Protein AF-M0AUI6-F1 (afdb_monomer_lite)

Secondary structure (DSSP, 8-state):
---SS---HHHHHHHHTS-STTGGGHHHHHHHHHHHHHHH-S-----SHHHHHHHHHHHHHHHHHHHHH-

Structure (mmCIF, N/CA/C/O backbone):
data_AF-M0AUI6-F1
#
_entry.id   AF-M0AUI6-F1
#
loop_
_atom_site.group_PDB
_atom_site.id
_atom_site.type_symbol
_atom_site.label_atom_id
_atom_site.label_alt_id
_atom_site.label_comp_id
_atom_site.label_asym_id
_atom_site.label_entity_id
_atom_site.label_seq_id
_atom_site.pdbx_PDB_ins_code
_atom_site.Cartn_x
_atom_site.Cartn_y
_atom_site.Cartn_z
_atom_site.occupancy
_atom_site.B_iso_or_equiv
_atom_site.auth_seq_id
_atom_site.auth_comp_id
_atom_site.auth_asym_id
_atom_site.auth_atom_id
_atom_site.pdbx_PDB_model_num
ATOM 1 N N . MET A 1 1 ? 6.264 0.978 -16.847 1.00 67.94 1 MET A N 1
ATOM 2 C CA . MET A 1 1 ? 7.723 0.747 -16.838 1.00 67.94 1 MET A CA 1
ATOM 3 C C . MET A 1 1 ? 8.456 1.962 -16.278 1.00 67.94 1 MET A C 1
ATOM 5 O O . MET A 1 1 ? 8.381 3.027 -16.875 1.00 67.94 1 MET A O 1
ATOM 9 N N . ILE A 1 2 ? 9.181 1.828 -15.164 1.00 71.81 2 ILE A N 1
ATOM 10 C CA . ILE A 1 2 ? 10.115 2.888 -14.743 1.00 71.81 2 ILE A CA 1
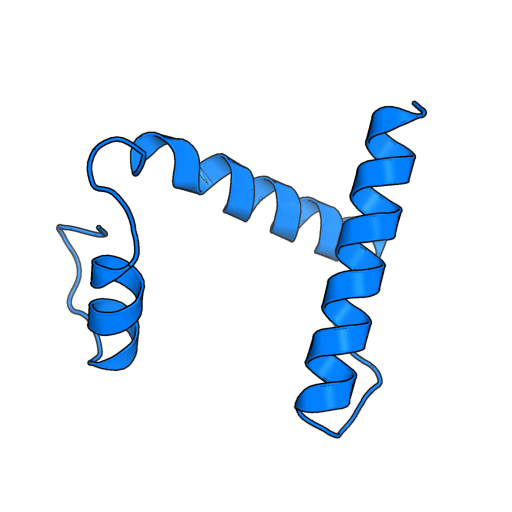ATOM 11 C C . ILE A 1 2 ? 11.316 2.832 -15.700 1.00 71.81 2 ILE A C 1
ATOM 13 O O . ILE A 1 2 ? 12.007 1.819 -15.740 1.00 71.81 2 ILE A O 1
ATOM 17 N N . LYS A 1 3 ? 11.529 3.864 -16.521 1.00 69.31 3 LYS A N 1
ATOM 18 C CA . LYS A 1 3 ? 12.520 3.821 -17.618 1.00 69.31 3 LYS A CA 1
ATOM 19 C C . LYS A 1 3 ? 13.925 4.293 -17.221 1.00 69.31 3 LYS A C 1
ATOM 21 O O . LYS A 1 3 ? 14.895 3.878 -17.837 1.00 69.31 3 LYS A O 1
ATOM 26 N N . HIS A 1 4 ? 14.046 5.110 -16.176 1.00 77.12 4 HIS A N 1
ATOM 27 C CA . HIS A 1 4 ? 15.285 5.831 -15.845 1.00 77.12 4 HIS A CA 1
ATOM 28 C C . HIS A 1 4 ? 15.803 5.485 -14.443 1.00 77.12 4 HIS A C 1
ATOM 30 O O . HIS A 1 4 ? 16.115 6.362 -13.646 1.00 77.12 4 HIS A O 1
ATOM 36 N N . ARG A 1 5 ? 15.815 4.191 -14.103 1.00 80.81 5 ARG A N 1
ATOM 37 C CA . ARG A 1 5 ? 16.294 3.700 -12.805 1.00 80.81 5 ARG A CA 1
ATOM 38 C C . ARG A 1 5 ? 16.824 2.276 -12.936 1.00 80.81 5 ARG A C 1
ATOM 40 O O . ARG A 1 5 ? 16.164 1.446 -13.563 1.00 80.81 5 ARG A O 1
ATOM 47 N N . GLU A 1 6 ? 17.950 1.980 -12.286 1.00 86.56 6 GLU A N 1
ATOM 48 C CA . GLU A 1 6 ? 18.435 0.606 -12.124 1.00 86.56 6 GLU A CA 1
ATOM 49 C C . GLU A 1 6 ? 17.436 -0.240 -11.327 1.00 86.56 6 GLU A C 1
ATOM 51 O O . GLU A 1 6 ? 16.923 0.176 -10.285 1.00 86.56 6 GLU A O 1
ATOM 56 N N . GLN A 1 7 ? 17.132 -1.432 -11.843 1.00 85.94 7 GLN A N 1
ATOM 57 C CA . GLN A 1 7 ? 16.074 -2.286 -11.310 1.00 85.94 7 GLN A CA 1
ATOM 58 C C . GLN A 1 7 ? 16.584 -3.654 -10.908 1.00 85.94 7 GLN A C 1
ATOM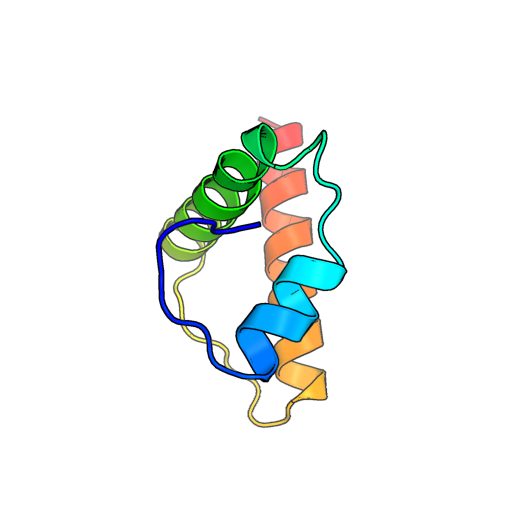 60 O O . GLN A 1 7 ? 17.266 -4.332 -11.682 1.00 85.94 7 GLN A O 1
ATOM 65 N N . THR A 1 8 ? 16.136 -4.097 -9.737 1.00 91.69 8 THR A N 1
ATOM 66 C CA . THR A 1 8 ? 16.277 -5.485 -9.305 1.00 91.69 8 THR A CA 1
ATOM 67 C C . THR A 1 8 ? 15.487 -6.420 -10.225 1.00 91.69 8 THR A C 1
ATOM 69 O O . THR A 1 8 ? 14.562 -6.005 -10.933 1.00 91.69 8 THR A O 1
ATOM 72 N N . SER A 1 9 ? 15.818 -7.712 -10.207 1.00 91.06 9 SER A N 1
ATOM 73 C CA . SER A 1 9 ? 15.093 -8.743 -10.966 1.00 91.06 9 SER A CA 1
ATOM 74 C C . SER A 1 9 ? 13.586 -8.731 -10.676 1.00 91.06 9 SER A C 1
ATOM 76 O O . SER A 1 9 ? 12.774 -8.786 -11.599 1.00 91.06 9 SER A O 1
ATOM 78 N N . LEU A 1 10 ? 13.206 -8.561 -9.407 1.00 86.38 10 LEU A N 1
ATOM 79 C CA . LEU A 1 10 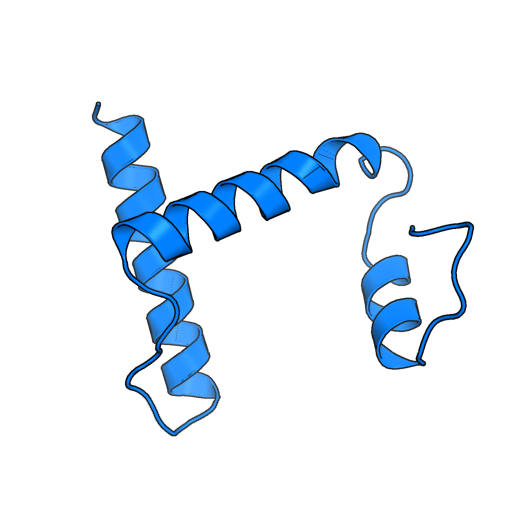? 11.811 -8.456 -8.978 1.00 86.38 10 LEU A CA 1
ATOM 80 C C . LEU A 1 10 ? 11.110 -7.225 -9.578 1.00 86.38 10 LEU A C 1
ATOM 82 O O . LEU A 1 10 ? 9.983 -7.320 -10.061 1.00 86.38 10 LEU A O 1
ATOM 86 N N . GLN A 1 11 ? 11.783 -6.073 -9.595 1.00 84.25 11 GLN A N 1
ATOM 87 C CA . GLN A 1 11 ? 11.236 -4.840 -10.167 1.00 84.25 11 GLN A CA 1
ATOM 88 C C . GLN A 1 11 ? 11.049 -4.948 -11.684 1.00 84.25 11 GLN A C 1
ATOM 90 O O . GLN A 1 11 ? 10.036 -4.478 -12.203 1.00 84.25 11 GLN A O 1
ATOM 95 N N . LYS A 1 12 ? 11.974 -5.616 -12.389 1.00 85.25 12 LYS A N 1
ATOM 96 C CA . LYS A 1 12 ? 11.832 -5.917 -13.822 1.00 85.25 12 LYS A CA 1
ATOM 97 C C . LYS A 1 12 ? 10.625 -6.816 -14.084 1.00 85.25 12 LYS A C 1
ATOM 99 O O . LYS A 1 12 ? 9.818 -6.500 -14.952 1.00 85.25 12 LYS A O 1
ATOM 104 N N . ALA A 1 13 ? 10.450 -7.876 -13.293 1.00 86.44 13 ALA A N 1
ATOM 105 C CA . ALA A 1 13 ? 9.300 -8.772 -13.409 1.00 86.44 13 ALA A CA 1
ATOM 106 C C . ALA A 1 13 ? 7.965 -8.059 -13.128 1.00 86.44 13 ALA A C 1
ATOM 108 O O . ALA A 1 13 ? 6.973 -8.330 -13.797 1.00 86.44 13 ALA A O 1
ATOM 109 N N . HIS A 1 14 ? 7.930 -7.131 -12.168 1.00 81.12 14 HIS A N 1
ATOM 110 C CA . HIS A 1 14 ? 6.753 -6.301 -11.907 1.00 81.12 14 HIS A CA 1
ATOM 111 C C . HIS A 1 14 ? 6.476 -5.326 -13.062 1.00 81.12 14 HIS A C 1
ATOM 113 O O . HIS A 1 14 ? 5.339 -5.185 -13.501 1.00 81.12 14 HIS A O 1
ATOM 119 N N . ASN A 1 15 ? 7.517 -4.684 -13.600 1.00 80.81 15 ASN A N 1
ATOM 120 C CA . ASN A 1 15 ? 7.395 -3.792 -14.752 1.00 80.81 15 ASN A CA 1
ATOM 121 C C . ASN A 1 15 ? 6.939 -4.509 -16.024 1.00 80.81 15 ASN A C 1
ATOM 123 O O . ASN A 1 15 ? 6.192 -3.909 -16.784 1.00 80.81 15 ASN A O 1
ATOM 127 N N . ALA A 1 16 ? 7.350 -5.761 -16.234 1.00 83.88 16 ALA A N 1
ATOM 128 C CA . ALA A 1 16 ? 6.937 -6.571 -17.379 1.00 83.88 16 ALA A CA 1
ATOM 129 C C . ALA A 1 16 ? 5.446 -6.952 -17.350 1.00 83.88 16 ALA A C 1
ATOM 131 O O . ALA A 1 16 ? 4.879 -7.254 -18.391 1.00 83.88 16 ALA A O 1
ATOM 132 N N . ARG A 1 17 ? 4.805 -6.932 -16.172 1.00 78.38 17 ARG A N 1
ATOM 133 C CA . ARG A 1 17 ? 3.354 -7.150 -16.033 1.00 78.38 17 ARG A CA 1
ATOM 134 C C . ARG A 1 17 ? 2.530 -5.885 -16.262 1.00 78.38 17 ARG A C 1
ATOM 136 O O . ARG A 1 17 ? 1.312 -5.978 -16.348 1.00 78.38 17 ARG A O 1
ATOM 143 N N . MET A 1 18 ? 3.166 -4.714 -16.281 1.00 76.00 18 MET A N 1
ATOM 144 C CA . MET A 1 18 ? 2.473 -3.448 -16.493 1.00 76.00 18 MET A CA 1
ATOM 145 C C . MET A 1 18 ? 2.389 -3.145 -17.983 1.00 76.00 18 MET A C 1
ATOM 147 O O . MET A 1 18 ? 3.403 -3.167 -18.678 1.00 76.00 18 MET A O 1
ATOM 151 N N . ASP A 1 19 ? 1.191 -2.794 -18.433 1.00 79.62 19 ASP A N 1
ATOM 152 C CA . ASP A 1 19 ? 0.960 -2.284 -19.777 1.00 79.62 19 ASP A CA 1
ATOM 153 C C . ASP A 1 19 ? 1.655 -0.922 -19.964 1.00 79.62 19 ASP A C 1
ATOM 155 O O . ASP A 1 19 ? 1.628 -0.057 -19.078 1.00 79.62 19 ASP A O 1
ATOM 159 N N . GLY A 1 20 ? 2.333 -0.753 -21.101 1.00 77.44 20 GLY A N 1
ATOM 160 C CA . GLY A 1 20 ? 3.029 0.480 -21.457 1.00 77.44 20 GLY A CA 1
ATOM 161 C C . GLY A 1 20 ? 2.066 1.648 -21.648 1.00 77.44 20 GLY A C 1
ATOM 162 O O . GLY A 1 20 ? 2.393 2.762 -21.230 1.00 77.44 20 GLY A O 1
ATOM 163 N N . ASP A 1 21 ? 0.877 1.366 -22.179 1.00 83.06 21 ASP A N 1
ATOM 164 C CA . ASP A 1 21 ? -0.143 2.370 -22.489 1.00 83.06 21 ASP A CA 1
ATOM 165 C C . ASP A 1 21 ? -0.818 2.907 -21.220 1.00 83.06 21 ASP A C 1
ATOM 167 O O . ASP A 1 21 ? -1.134 4.091 -21.128 1.00 83.06 21 ASP A O 1
ATOM 171 N N . ASN A 1 22 ? -0.909 2.075 -20.178 1.00 76.50 22 ASN A N 1
ATOM 172 C CA . ASN A 1 22 ? -1.484 2.445 -18.881 1.00 76.50 22 ASN A CA 1
ATOM 173 C C . ASN A 1 22 ? -0.429 2.898 -17.857 1.00 76.50 22 ASN A C 1
ATOM 175 O O . ASN A 1 22 ? -0.718 3.043 -16.668 1.00 76.50 22 ASN A O 1
ATOM 179 N N . TYR A 1 23 ? 0.824 3.138 -18.265 1.00 78.31 23 TYR A N 1
ATOM 180 C CA . TYR A 1 23 ? 1.861 3.567 -17.320 1.00 78.31 23 TYR A CA 1
ATOM 181 C C . TYR A 1 23 ? 1.540 4.913 -16.656 1.00 78.31 23 TYR A C 1
ATOM 183 O O . TYR A 1 23 ? 1.830 5.104 -15.473 1.00 78.31 23 TYR A O 1
ATOM 191 N N . ASN A 1 24 ? 0.905 5.825 -17.397 1.00 80.50 24 ASN A N 1
ATOM 192 C CA . ASN A 1 24 ? 0.451 7.124 -16.895 1.00 80.50 24 ASN A CA 1
ATOM 193 C C . ASN A 1 24 ? -0.682 7.017 -15.857 1.00 80.50 24 ASN A C 1
ATOM 195 O O . ASN A 1 24 ? -1.047 8.033 -15.282 1.00 80.50 24 ASN A O 1
ATOM 199 N N . GLN A 1 25 ? -1.219 5.822 -15.597 1.00 84.44 25 GLN A N 1
ATOM 200 C CA . GLN A 1 25 ? -2.256 5.560 -14.596 1.00 84.44 25 GLN A CA 1
ATOM 201 C C . GLN A 1 25 ? -1.696 5.002 -13.281 1.00 84.44 25 GLN A C 1
ATOM 203 O O . GLN A 1 25 ? -2.424 4.886 -12.297 1.00 84.44 25 GLN A O 1
ATOM 208 N N . ARG A 1 26 ? -0.394 4.687 -13.221 1.00 82.62 26 ARG A N 1
ATOM 209 C CA . ARG A 1 26 ? 0.259 4.128 -12.025 1.00 82.62 26 ARG A CA 1
ATOM 210 C C . ARG A 1 26 ? 0.061 4.990 -10.775 1.00 82.62 26 ARG A C 1
ATOM 212 O O . ARG A 1 26 ? -0.103 4.442 -9.685 1.00 82.62 26 ARG A O 1
ATOM 219 N N . TRP A 1 27 ? 0.065 6.313 -10.941 1.00 86.56 27 TRP A N 1
ATOM 220 C CA . TRP A 1 27 ? -0.112 7.253 -9.835 1.00 86.56 27 TRP A CA 1
ATOM 221 C C . TRP A 1 27 ? -1.437 7.022 -9.100 1.00 86.56 27 TRP A C 1
ATOM 223 O O . TRP A 1 27 ? -1.464 7.150 -7.886 1.00 86.56 27 TRP A O 1
ATOM 233 N N . MET A 1 28 ? -2.502 6.583 -9.784 1.00 88.88 28 MET A N 1
ATOM 234 C CA . MET A 1 28 ? -3.798 6.328 -9.144 1.00 88.88 28 MET A CA 1
ATOM 235 C C . MET A 1 28 ? -3.709 5.209 -8.106 1.00 88.88 28 MET A C 1
ATOM 237 O O . MET A 1 28 ? -4.263 5.327 -7.016 1.00 88.88 28 MET A O 1
ATOM 241 N N . SER A 1 29 ? -2.969 4.137 -8.412 1.00 84.88 29 SER A N 1
ATOM 242 C CA . SER A 1 29 ? -2.717 3.071 -7.436 1.00 84.88 29 SER A CA 1
ATOM 243 C C . SER A 1 29 ? -1.864 3.574 -6.271 1.00 84.88 29 SER A C 1
ATOM 245 O O . SER A 1 29 ? -2.158 3.263 -5.124 1.00 84.88 29 SER A O 1
ATOM 247 N N . GLU A 1 30 ? -0.824 4.368 -6.536 1.00 88.06 30 GLU A N 1
ATOM 248 C CA . GLU A 1 30 ? 0.042 4.925 -5.484 1.00 88.06 30 GLU A CA 1
ATOM 249 C C . GLU A 1 30 ? -0.718 5.886 -4.554 1.00 88.06 30 GLU A C 1
ATOM 251 O O . GLU A 1 30 ? -0.551 5.817 -3.334 1.00 88.06 30 GLU A O 1
ATOM 256 N N . THR A 1 31 ? -1.598 6.721 -5.109 1.00 93.00 31 THR A N 1
ATOM 257 C CA . THR A 1 31 ? -2.488 7.609 -4.354 1.00 93.00 31 THR A CA 1
ATOM 258 C C . THR A 1 31 ? -3.485 6.805 -3.528 1.00 93.00 31 THR A C 1
ATOM 260 O O . THR A 1 31 ? -3.548 7.007 -2.319 1.00 93.00 31 THR A O 1
ATOM 263 N N . GLY A 1 32 ? -4.181 5.834 -4.130 1.00 90.81 32 GLY A N 1
ATOM 264 C CA . GLY A 1 32 ? -5.143 4.994 -3.411 1.00 90.81 32 GLY A CA 1
ATOM 265 C C . GLY A 1 32 ? -4.500 4.207 -2.265 1.00 90.81 32 GLY A C 1
ATOM 266 O O . GLY A 1 32 ? -5.033 4.169 -1.162 1.00 90.81 32 GLY A O 1
ATOM 267 N N . PHE A 1 33 ? -3.304 3.645 -2.469 1.00 89.69 33 PHE A N 1
ATOM 268 C CA . PHE A 1 33 ? -2.570 2.981 -1.386 1.00 89.69 33 PHE A CA 1
ATOM 269 C C . PHE A 1 33 ? -2.050 3.950 -0.320 1.00 89.69 33 PHE A C 1
ATOM 271 O O . PHE A 1 33 ? -1.925 3.548 0.834 1.00 89.69 33 PHE A O 1
ATOM 278 N N . SER A 1 34 ? -1.733 5.197 -0.674 1.00 92.00 34 SER A N 1
ATOM 279 C CA . SER A 1 34 ? -1.360 6.218 0.312 1.00 92.00 34 SER A CA 1
ATOM 280 C C . SER A 1 34 ? -2.554 6.604 1.186 1.00 92.00 34 SER A C 1
ATOM 282 O O . SER A 1 34 ? -2.417 6.605 2.403 1.00 92.00 34 SER A O 1
ATOM 284 N N . GLN A 1 35 ? -3.726 6.831 0.586 1.00 92.56 35 GLN A N 1
ATOM 285 C CA . GLN A 1 35 ? -4.968 7.120 1.316 1.00 92.56 35 GLN A CA 1
ATOM 286 C C . GLN A 1 35 ? -5.373 5.955 2.222 1.00 92.56 35 GLN A C 1
ATOM 288 O O . GLN A 1 35 ? -5.606 6.153 3.406 1.00 92.56 35 GLN A O 1
ATOM 293 N N . LEU A 1 36 ? -5.323 4.722 1.707 1.00 92.19 36 LEU A N 1
ATOM 294 C CA . LEU A 1 36 ? -5.579 3.517 2.498 1.00 92.19 36 LEU A CA 1
ATOM 295 C C . LEU A 1 36 ? -4.701 3.446 3.759 1.00 92.19 36 LEU A C 1
ATOM 297 O O . LEU A 1 36 ? -5.146 3.012 4.817 1.00 92.19 36 LEU A O 1
ATOM 301 N N . LYS A 1 37 ? -3.425 3.830 3.650 1.00 90.44 37 LYS A N 1
ATOM 302 C CA . LYS A 1 37 ? -2.501 3.832 4.791 1.00 90.44 37 LYS A CA 1
ATOM 303 C C . LYS A 1 37 ? -2.785 4.957 5.779 1.00 90.44 37 LYS A C 1
ATOM 305 O O . LYS A 1 37 ? -2.513 4.755 6.960 1.00 90.44 37 LYS A O 1
ATOM 310 N N . ASP A 1 38 ? -3.261 6.101 5.303 1.00 92.94 38 ASP A N 1
ATOM 311 C CA . ASP A 1 38 ? -3.651 7.231 6.147 1.00 92.94 38 ASP A CA 1
ATOM 312 C C . ASP A 1 38 ? -4.898 6.876 6.974 1.00 92.94 38 ASP A C 1
ATOM 314 O O . ASP A 1 38 ? -4.887 7.024 8.194 1.00 92.94 38 ASP A O 1
ATOM 318 N N . ASP A 1 39 ? -5.901 6.265 6.333 1.00 88.81 39 ASP A N 1
ATOM 319 C CA . ASP A 1 39 ? -7.162 5.862 6.966 1.00 88.81 39 ASP A CA 1
ATOM 320 C C . ASP A 1 39 ? -7.006 4.643 7.900 1.00 88.81 39 ASP A C 1
ATOM 322 O O . ASP A 1 39 ? -7.416 4.667 9.062 1.00 88.81 39 ASP A O 1
ATOM 326 N N . ASP A 1 40 ? -6.416 3.547 7.402 1.00 86.25 40 ASP A N 1
ATOM 327 C CA . ASP A 1 40 ? -6.400 2.238 8.082 1.00 86.25 40 ASP A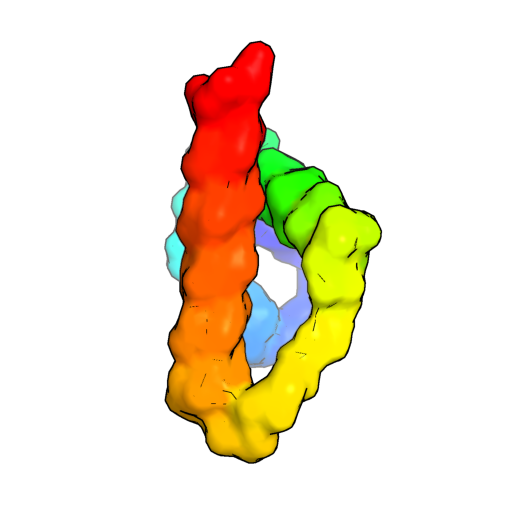 CA 1
ATOM 328 C C . ASP A 1 40 ? -5.062 1.904 8.764 1.00 86.25 40 ASP A C 1
ATOM 330 O O . ASP A 1 40 ? -4.890 0.813 9.338 1.00 86.25 40 ASP A O 1
ATOM 334 N N . GLY A 1 41 ? -4.070 2.787 8.645 1.00 87.88 41 GLY A N 1
ATOM 335 C CA . GLY A 1 41 ? -2.702 2.547 9.085 1.00 87.88 41 GLY A CA 1
ATOM 336 C C . GLY A 1 41 ? -1.940 1.513 8.241 1.00 87.88 41 GLY A C 1
ATOM 337 O O . GLY A 1 41 ? -2.487 0.587 7.634 1.00 87.88 41 GLY A O 1
ATOM 338 N N . GLU A 1 42 ? -0.609 1.614 8.262 1.00 88.88 42 GLU A N 1
ATOM 339 C CA . GLU A 1 42 ? 0.272 0.753 7.456 1.00 88.88 42 GLU A CA 1
ATOM 340 C C . GLU A 1 42 ? 0.382 -0.697 7.971 1.00 88.88 42 GLU A C 1
ATOM 342 O O . GLU A 1 42 ? 0.684 -1.620 7.213 1.00 88.88 42 GLU A O 1
ATOM 347 N N . LYS A 1 43 ? 0.150 -0.931 9.266 1.00 92.00 43 LYS A N 1
ATOM 348 C CA . LYS A 1 43 ? 0.427 -2.232 9.889 1.00 92.00 43 LYS A CA 1
ATOM 349 C C . LYS A 1 43 ? -0.619 -3.286 9.508 1.00 92.00 43 LYS A C 1
ATOM 351 O O . LYS A 1 43 ? -1.824 -3.030 9.547 1.00 92.00 43 LYS A O 1
ATOM 356 N N . LEU A 1 44 ? -0.131 -4.495 9.224 1.00 93.44 44 LEU A N 1
ATOM 357 C CA . LEU A 1 44 ? -0.930 -5.716 9.099 1.00 93.44 44 LEU A CA 1
ATOM 358 C C . LEU A 1 44 ? -0.766 -6.567 10.360 1.00 93.44 44 LEU A C 1
ATOM 360 O O . LEU A 1 44 ? 0.335 -6.698 10.898 1.00 93.44 44 LEU A O 1
ATOM 364 N N . ARG A 1 45 ? -1.864 -7.148 10.838 1.00 94.06 45 ARG A N 1
ATOM 365 C CA . ARG A 1 45 ? -1.900 -7.971 12.054 1.00 94.06 45 ARG A CA 1
ATOM 366 C C . ARG A 1 45 ? -1.474 -9.407 11.786 1.00 94.06 45 ARG A C 1
ATOM 368 O O . ARG A 1 45 ? -0.929 -10.063 12.675 1.00 94.06 45 ARG A O 1
ATOM 375 N N . SER A 1 46 ? -1.754 -9.925 10.594 1.00 96.19 46 SER A N 1
ATOM 376 C CA . SER A 1 46 ? -1.445 -11.312 10.276 1.00 96.19 46 SER A CA 1
ATOM 377 C C . SER A 1 46 ? 0.059 -11.564 10.140 1.00 96.19 46 SER A C 1
ATOM 379 O O . SER A 1 46 ? 0.801 -10.778 9.551 1.00 96.19 46 SER A O 1
ATOM 381 N N . ARG A 1 47 ? 0.515 -12.707 10.663 1.00 95.75 47 ARG A N 1
ATOM 382 C CA . ARG A 1 47 ? 1.919 -13.146 10.581 1.00 95.75 47 ARG A CA 1
ATOM 383 C C . ARG A 1 47 ? 2.184 -14.118 9.433 1.00 95.75 47 ARG A C 1
ATOM 385 O O . ARG A 1 47 ? 3.343 -14.366 9.121 1.00 95.75 47 ARG A O 1
ATOM 392 N N . SER A 1 48 ? 1.140 -14.682 8.824 1.00 97.50 48 SER A N 1
ATOM 393 C CA . SER A 1 48 ? 1.283 -15.541 7.650 1.00 97.50 48 SER A CA 1
ATOM 394 C C . SER A 1 48 ? 1.105 -14.722 6.381 1.00 97.50 48 SER A C 1
ATOM 396 O O . SER A 1 48 ? 0.261 -13.828 6.322 1.00 97.50 48 SER A O 1
ATOM 398 N N . TRP A 1 49 ? 1.861 -15.059 5.338 1.00 96.44 49 TRP A N 1
ATOM 399 C CA . TRP A 1 49 ? 1.777 -14.362 4.054 1.00 96.44 49 TRP A CA 1
ATOM 400 C C . TRP A 1 49 ? 0.348 -14.362 3.485 1.00 96.44 49 TRP A C 1
ATOM 402 O O . TRP A 1 49 ? -0.183 -13.321 3.107 1.00 96.44 49 TRP A O 1
ATOM 412 N N . HIS A 1 50 ? -0.326 -15.517 3.508 1.00 97.25 50 HIS A N 1
ATOM 413 C CA . HIS A 1 50 ? -1.701 -15.622 3.016 1.00 97.25 50 HIS A CA 1
ATOM 414 C C . HIS A 1 50 ? -2.691 -14.803 3.861 1.00 97.25 50 HIS A C 1
ATOM 416 O O . HIS A 1 50 ? -3.645 -14.231 3.334 1.00 97.25 50 HIS A O 1
ATOM 422 N N . GLY A 1 51 ? -2.467 -14.710 5.174 1.00 98.00 51 GLY A N 1
ATOM 423 C CA . GLY A 1 51 ? -3.297 -13.887 6.044 1.00 98.00 51 GLY A CA 1
ATOM 424 C C . GLY A 1 51 ? -3.074 -12.389 5.825 1.00 98.00 51 GLY A C 1
ATOM 425 O O . GLY A 1 51 ? -4.052 -11.649 5.782 1.00 98.00 51 GLY A O 1
ATOM 426 N N . GLN A 1 52 ? -1.829 -11.958 5.600 1.00 95.88 52 GLN A N 1
ATOM 427 C CA . GLN A 1 52 ? -1.492 -10.575 5.235 1.00 95.88 52 GLN A CA 1
ATOM 428 C C . GLN A 1 52 ? -2.150 -10.173 3.917 1.00 95.88 52 GLN A C 1
ATOM 430 O O . GLN A 1 52 ? -2.746 -9.103 3.828 1.00 95.88 52 GLN A O 1
ATOM 435 N N . PHE A 1 53 ? -2.106 -11.060 2.919 1.00 94.38 53 PHE A N 1
ATOM 436 C CA . PHE A 1 53 ? -2.780 -10.848 1.642 1.00 94.38 53 PHE A CA 1
ATOM 437 C C . PHE A 1 53 ? -4.286 -10.626 1.834 1.00 94.38 53 PHE A C 1
ATOM 439 O O . PHE A 1 53 ? -4.820 -9.613 1.392 1.00 94.38 53 PHE A O 1
ATOM 446 N N . ARG A 1 54 ? -4.965 -11.523 2.564 1.00 97.25 54 ARG A N 1
ATOM 447 C CA . ARG A 1 54 ? -6.409 -11.405 2.828 1.00 97.25 54 ARG A CA 1
ATOM 448 C C . ARG A 1 54 ? -6.771 -10.157 3.628 1.00 97.25 54 ARG A C 1
ATOM 450 O O . ARG A 1 54 ? -7.819 -9.566 3.382 1.00 97.25 54 ARG A O 1
ATOM 457 N N . GLU A 1 55 ? -5.944 -9.787 4.600 1.00 96.19 55 GLU A N 1
ATOM 458 C CA . GLU A 1 55 ? -6.135 -8.579 5.401 1.00 96.19 55 GLU A CA 1
ATOM 459 C C . GLU A 1 55 ? -6.051 -7.326 4.526 1.00 96.19 55 GLU A C 1
ATOM 461 O O . GLU A 1 55 ? -6.972 -6.511 4.544 1.00 96.19 55 GLU A O 1
ATOM 466 N N . LEU A 1 56 ? -5.017 -7.225 3.687 1.00 94.62 56 LEU A N 1
ATOM 467 C CA . LEU A 1 56 ? -4.855 -6.114 2.754 1.00 94.62 56 LEU A CA 1
ATOM 468 C C . LEU A 1 56 ? -6.011 -6.040 1.746 1.00 94.62 56 LEU A C 1
ATOM 470 O O . LEU A 1 56 ? -6.569 -4.967 1.540 1.00 94.62 56 LEU A O 1
ATOM 474 N N . THR A 1 57 ? -6.428 -7.173 1.167 1.00 95.44 57 THR A N 1
ATOM 475 C CA . THR A 1 57 ? -7.575 -7.216 0.244 1.00 95.44 57 THR A CA 1
ATOM 476 C C . THR A 1 57 ? -8.846 -6.672 0.895 1.00 95.44 57 THR A C 1
ATOM 478 O O . THR A 1 57 ? -9.577 -5.911 0.269 1.00 95.44 57 THR A O 1
ATOM 481 N N . ARG A 1 58 ? -9.109 -7.029 2.159 1.00 95.38 58 ARG A N 1
ATOM 482 C CA . ARG A 1 58 ? -10.285 -6.538 2.891 1.00 95.38 58 ARG A CA 1
ATOM 483 C C . ARG A 1 58 ? -10.222 -5.037 3.144 1.00 95.38 58 ARG A C 1
ATOM 485 O O . ARG A 1 58 ? -11.231 -4.384 2.907 1.00 95.38 58 ARG A O 1
ATOM 492 N N . LYS A 1 59 ? -9.066 -4.503 3.566 1.00 94.38 59 LYS A N 1
ATOM 493 C CA . LYS A 1 59 ? -8.873 -3.051 3.724 1.00 94.38 59 LYS A CA 1
ATOM 494 C C . LYS A 1 59 ? -9.206 -2.319 2.421 1.00 94.38 59 LYS A C 1
ATOM 496 O O . LYS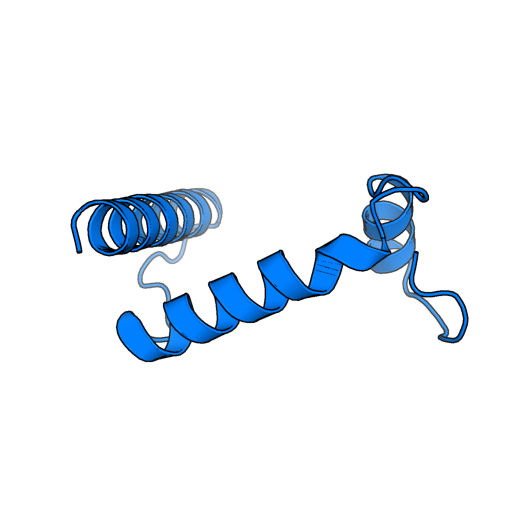 A 1 59 ? -10.054 -1.438 2.418 1.00 94.38 59 LYS A O 1
ATOM 501 N N . CYS A 1 60 ? -8.641 -2.762 1.293 1.00 93.62 60 CYS A N 1
ATOM 502 C CA . CYS A 1 60 ? -8.911 -2.148 -0.012 1.00 93.62 60 CYS A CA 1
ATOM 503 C C . CYS A 1 60 ? -10.393 -2.202 -0.411 1.00 93.62 60 CYS A C 1
ATOM 505 O O . CYS A 1 60 ? -10.921 -1.216 -0.915 1.00 93.62 60 CYS A O 1
ATOM 507 N N . ILE A 1 61 ? -11.072 -3.335 -0.193 1.00 95.12 61 ILE A N 1
ATOM 508 C CA . ILE A 1 61 ? -12.505 -3.462 -0.502 1.00 95.12 61 ILE A CA 1
ATOM 509 C C . ILE A 1 61 ? -13.322 -2.477 0.335 1.00 95.12 61 ILE A C 1
ATOM 511 O O . ILE A 1 61 ? -14.158 -1.769 -0.217 1.00 95.12 61 ILE A O 1
ATOM 515 N N . VAL A 1 62 ? -13.082 -2.428 1.648 1.00 93.81 62 VAL A N 1
ATOM 516 C CA . VAL A 1 62 ? -13.825 -1.543 2.553 1.00 93.81 62 VAL A CA 1
ATOM 517 C C . VAL A 1 62 ? -13.576 -0.080 2.196 1.00 93.81 62 VAL A C 1
ATOM 519 O O . VAL A 1 62 ? -14.544 0.645 2.011 1.00 93.81 62 VAL A O 1
ATOM 522 N N . HIS A 1 63 ? -12.320 0.331 2.004 1.0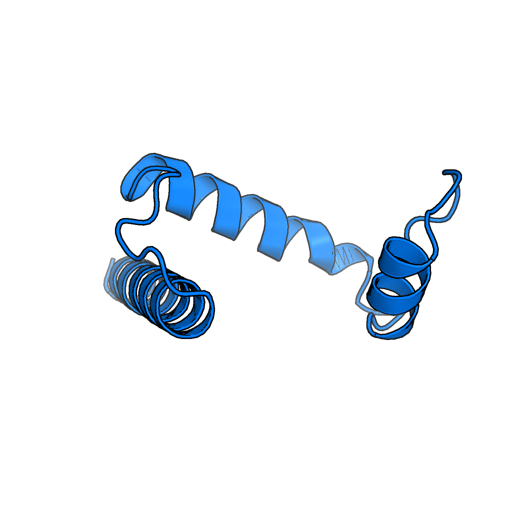0 91.56 63 HIS A N 1
ATOM 523 C CA . HIS A 1 63 ? -11.981 1.696 1.597 1.00 91.56 63 HIS A CA 1
ATOM 524 C C . HIS A 1 63 ? -12.690 2.098 0.296 1.00 91.56 63 HIS A C 1
ATOM 526 O O . HIS A 1 63 ? -13.355 3.129 0.249 1.00 91.56 63 HIS A O 1
ATOM 532 N N . ASN A 1 64 ? -12.638 1.252 -0.738 1.00 91.50 64 ASN A N 1
ATOM 533 C CA . ASN A 1 64 ? -13.298 1.544 -2.011 1.00 91.50 64 ASN A CA 1
ATOM 534 C C . ASN A 1 64 ? -14.825 1.653 -1.873 1.00 91.50 64 ASN A C 1
ATOM 536 O O . ASN A 1 64 ? -15.433 2.503 -2.518 1.00 91.50 64 ASN A O 1
ATOM 540 N N . LEU A 1 65 ? -15.451 0.808 -1.045 1.00 95.00 65 LEU A N 1
ATOM 541 C CA . LEU A 1 65 ? -16.892 0.882 -0.785 1.00 95.00 65 LEU A CA 1
ATOM 542 C C . LEU A 1 65 ? -17.266 2.153 -0.020 1.00 95.00 65 LEU A C 1
ATOM 544 O O . LEU A 1 65 ? -18.252 2.793 -0.372 1.00 95.00 65 LEU A O 1
ATOM 548 N N . THR A 1 66 ? -16.475 2.539 0.982 1.00 93.25 66 THR A N 1
ATOM 549 C CA . THR A 1 66 ? -16.671 3.786 1.733 1.00 93.25 66 THR A CA 1
ATOM 550 C C . THR A 1 66 ? -16.587 5.002 0.812 1.00 93.25 66 THR A C 1
ATOM 552 O O . THR A 1 66 ? -17.467 5.858 0.857 1.00 93.25 66 THR A O 1
ATOM 555 N N . GLN A 1 67 ? -15.589 5.044 -0.076 1.00 89.50 67 GLN A N 1
ATOM 556 C CA . GLN A 1 67 ? -15.429 6.132 -1.046 1.00 89.50 67 GLN A CA 1
ATOM 557 C C . GLN A 1 67 ? -16.551 6.172 -2.089 1.00 89.50 67 GLN A C 1
ATOM 559 O O . GLN A 1 67 ? -16.927 7.248 -2.529 1.00 89.50 67 GLN A O 1
ATOM 564 N N . ALA A 1 68 ? -17.098 5.020 -2.489 1.00 93.12 68 ALA A N 1
ATOM 565 C CA . ALA A 1 68 ? -18.207 4.959 -3.442 1.00 93.12 68 ALA A CA 1
ATOM 566 C C . ALA A 1 68 ? -19.571 5.320 -2.825 1.00 93.12 68 ALA A C 1
ATOM 568 O O . ALA A 1 68 ? -20.491 5.688 -3.552 1.00 93.12 68 ALA A O 1
ATOM 569 N N . ALA A 1 69 ? -19.721 5.154 -1.508 1.00 94.12 69 ALA A N 1
ATOM 570 C CA . ALA A 1 69 ? -20.941 5.475 -0.770 1.00 94.12 69 ALA A CA 1
ATOM 571 C C . ALA A 1 69 ? -20.992 6.926 -0.255 1.00 94.12 69 ALA A C 1
ATOM 573 O O . ALA A 1 69 ? -22.037 7.335 0.253 1.00 94.12 69 ALA A O 1
ATOM 574 N N . SER A 1 70 ? -19.879 7.661 -0.347 1.00 83.38 70 SER A N 1
ATOM 575 C CA . SER A 1 70 ? -19.751 9.070 0.055 1.00 83.38 70 SER A CA 1
ATOM 576 C C . SER A 1 70 ? -20.048 10.004 -1.114 1.00 83.38 70 SER A C 1
ATOM 578 O O . SER A 1 70 ? -20.638 11.077 -0.861 1.00 83.38 70 SER A O 1
#

Foldseek 3Di:
DPDPDDDDPVRVVVVVPDDPVCPVVVVVVVVLVVVLCVVVNDDDPDPDPVSSVVRVVVSSVVSVVVVVVD

Radius of gyration: 14.76 Å; chains: 1; bounding box: 39×25×34 Å

Organism: NCBI:txid1227491

Sequence (70 aa):
MIKHREQTSLQKAHNARMDGDNYNQRWMSETGFSQLKDDDGEKLRSRSWHGQFRELTRKCIVHNLTQAAS

InterPro domains:
  IPR002559 Transposase IS4-like domain [PF01609] (19-65)

pLDDT: mean 88.27, std 7.14, range [67.94, 98.0]